Protein AF-A0A345DE76-F1 (afdb_monomer)

Organism: NCBI:txid2268024

Secondary structure (DSSP, 8-state):
---------HHHHHHHHHHHSTTHHHHHHHHTTS--HHHHHHHH-TT-TT----HHHHHHHHHHHTTSTTTTHHHHHHHHHTT----PPP---TTT--HHHHHHHHHHHHHHHHHHHHHHHHHHT-SS--HHHHHHHHHHHHHHHHHHHHHHHHHHHTT-

Foldseek 3Di:
DPPPPPAPDLLVLLQVLQCPDDVRLCVLCCVVPHHDSVLSCQLSPPVNPVRPCDPVNVVSSLVVSVPPPSSCVSVQNVQVVVVHGDDDDDPPDVPDDDPVLSVLVVQLVVLVVVLVVLVVCQVVVDDDGDPVSVVVSVVSVVSSVVSVVVSVVVVVVVVD

InterPro domains:
  IPR009679 Bacteriophage 186, CII-like [PF06892] (12-158)

Structure (mmCIF, N/CA/C/O backbone):
data_AF-A0A345DE76-F1
#
_entry.id   AF-A0A345DE76-F1
#
loop_
_atom_site.group_PDB
_atom_site.id
_atom_site.type_symbol
_atom_site.label_atom_id
_atom_site.label_alt_id
_atom_site.label_comp_id
_atom_site.label_asym_id
_atom_site.label_entity_id
_atom_site.label_seq_id
_atom_site.pdbx_PDB_ins_code
_atom_site.Cartn_x
_atom_site.Cartn_y
_atom_site.Cartn_z
_atom_site.occupancy
_atom_site.B_iso_or_equiv
_atom_site.auth_seq_id
_atom_site.auth_comp_id
_atom_site.auth_asym_id
_atom_s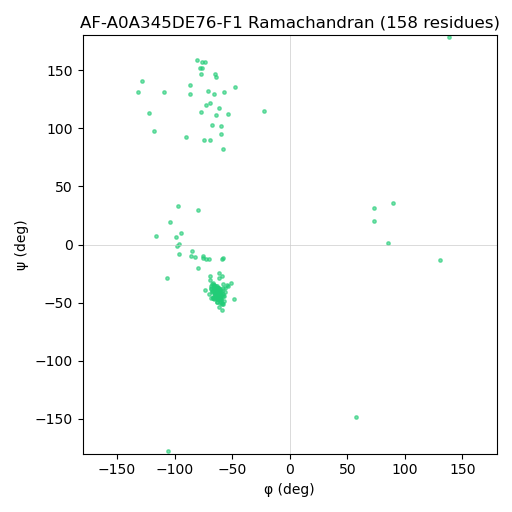ite.auth_atom_id
_atom_site.pdbx_PDB_model_num
ATOM 1 N N . MET A 1 1 ? -15.447 -15.919 -18.512 1.00 32.56 1 MET A N 1
ATOM 2 C CA . MET A 1 1 ? -15.009 -16.458 -17.209 1.00 32.56 1 MET A CA 1
ATOM 3 C C . MET A 1 1 ? -14.469 -15.300 -16.402 1.00 32.56 1 MET A C 1
ATOM 5 O O . MET A 1 1 ? -13.374 -14.833 -16.679 1.00 32.56 1 MET A O 1
ATOM 9 N N . THR A 1 2 ? -15.268 -14.769 -15.485 1.00 34.84 2 THR A N 1
ATOM 10 C CA . THR A 1 2 ? -14.837 -13.743 -14.537 1.00 34.84 2 THR A CA 1
ATOM 11 C C . THR A 1 2 ? -13.837 -14.419 -13.613 1.00 34.84 2 THR A C 1
ATOM 13 O O . THR A 1 2 ? -14.224 -15.256 -12.798 1.00 34.84 2 THR A O 1
ATOM 16 N N . ALA A 1 3 ? -12.545 -14.160 -13.821 1.00 42.28 3 ALA A N 1
ATOM 17 C CA . ALA A 1 3 ? -11.520 -14.598 -12.893 1.00 42.28 3 ALA A CA 1
ATOM 18 C C . ALA A 1 3 ? -11.942 -14.074 -11.523 1.00 42.28 3 ALA A C 1
ATOM 20 O O . ALA A 1 3 ? -12.036 -12.865 -11.314 1.00 42.28 3 ALA A O 1
ATOM 21 N N . ARG A 1 4 ? -12.297 -14.997 -10.630 1.00 43.94 4 ARG A N 1
ATOM 22 C CA . ARG A 1 4 ? -12.522 -14.708 -9.224 1.00 43.94 4 ARG A CA 1
ATOM 23 C C . ARG A 1 4 ? -11.180 -14.161 -8.750 1.00 43.94 4 ARG A C 1
ATOM 25 O O . ARG A 1 4 ? -10.253 -14.938 -8.531 1.00 43.94 4 ARG A O 1
ATOM 32 N N . ARG A 1 5 ? -11.027 -12.829 -8.738 1.00 48.59 5 ARG A N 1
ATOM 33 C CA . ARG A 1 5 ? -9.884 -12.178 -8.096 1.00 48.59 5 ARG A CA 1
ATOM 34 C C . ARG A 1 5 ? -9.775 -12.831 -6.725 1.00 48.59 5 ARG A C 1
ATOM 36 O O . ARG A 1 5 ? -10.802 -13.091 -6.101 1.00 48.59 5 ARG A O 1
ATOM 43 N N . PHE A 1 6 ? -8.563 -13.184 -6.319 1.00 44.59 6 PHE A N 1
ATOM 44 C CA . PHE A 1 6 ? -8.262 -13.650 -4.971 1.00 44.59 6 PHE A CA 1
ATOM 45 C C . PHE A 1 6 ? -8.698 -12.544 -3.993 1.00 44.59 6 PHE A C 1
ATOM 47 O O . PHE A 1 6 ? -7.923 -11.649 -3.680 1.00 44.59 6 PHE A O 1
ATOM 54 N N . ALA A 1 7 ? -9.985 -12.504 -3.651 1.00 47.22 7 ALA A N 1
ATOM 55 C CA . ALA A 1 7 ? -10.627 -11.329 -3.088 1.00 47.22 7 ALA A CA 1
ATOM 56 C C . ALA A 1 7 ? -10.506 -11.397 -1.572 1.00 47.22 7 ALA A C 1
ATOM 58 O O . ALA A 1 7 ? -11.317 -12.013 -0.886 1.00 47.22 7 ALA A O 1
ATOM 59 N N . MET A 1 8 ? -9.448 -10.776 -1.065 1.00 58.88 8 MET A N 1
ATOM 60 C CA . MET A 1 8 ? -9.543 -10.073 0.201 1.00 58.88 8 MET A CA 1
ATOM 61 C C . MET A 1 8 ? -10.419 -8.847 -0.058 1.00 58.88 8 MET A C 1
ATOM 63 O O . MET A 1 8 ? -9.909 -7.818 -0.490 1.00 58.88 8 MET A O 1
ATOM 67 N N . GLU A 1 9 ? -11.734 -8.987 0.115 1.00 83.25 9 GLU A N 1
ATOM 68 C CA . GLU A 1 9 ? -12.637 -7.835 0.094 1.00 83.25 9 GLU A CA 1
ATOM 69 C C . GLU A 1 9 ? -12.159 -6.851 1.163 1.00 83.25 9 GLU A C 1
ATOM 71 O O . GLU A 1 9 ? -11.911 -7.245 2.310 1.00 83.25 9 GLU A O 1
ATOM 76 N N . VAL A 1 10 ? -12.024 -5.573 0.806 1.00 89.00 10 VAL A N 1
ATOM 77 C CA . VAL A 1 10 ? -11.524 -4.545 1.730 1.00 89.00 10 VAL A CA 1
ATOM 78 C C . VAL A 1 10 ? -12.263 -4.551 3.080 1.00 89.00 10 VAL A C 1
ATOM 80 O O . VAL A 1 10 ? -11.660 -4.314 4.131 1.00 89.00 10 VAL A O 1
ATOM 83 N N . LEU A 1 11 ? -13.558 -4.885 3.078 1.00 88.81 11 LEU A N 1
ATOM 84 C CA . LEU A 1 11 ? -14.397 -4.973 4.275 1.00 88.81 11 LEU A CA 1
ATOM 85 C C . LEU A 1 11 ? -14.039 -6.154 5.182 1.00 88.81 11 LEU A C 1
ATOM 87 O O . LEU A 1 11 ? -13.960 -5.962 6.395 1.00 88.81 11 LEU A O 1
ATOM 91 N N . ASP A 1 12 ? -13.772 -7.332 4.613 1.00 89.25 12 ASP A N 1
ATOM 92 C CA . ASP A 1 12 ? -13.337 -8.511 5.371 1.00 89.25 12 ASP A CA 1
ATOM 93 C C . ASP A 1 12 ? -11.992 -8.237 6.047 1.00 89.25 12 ASP A C 1
ATOM 95 O O . ASP A 1 12 ? -11.833 -8.455 7.248 1.00 89.25 12 ASP A O 1
ATOM 99 N N . VAL A 1 13 ? -11.050 -7.652 5.303 1.00 92.75 13 VAL A N 1
ATOM 100 C CA . VAL A 1 13 ? -9.740 -7.274 5.849 1.00 92.75 13 VAL A CA 1
ATOM 101 C C . VAL A 1 13 ? -9.882 -6.239 6.959 1.00 92.75 13 VAL A C 1
ATOM 103 O O . VAL A 1 13 ? -9.255 -6.370 8.008 1.00 92.75 13 VAL A O 1
ATOM 106 N N . THR A 1 14 ? -10.740 -5.235 6.771 1.00 93.50 14 THR A N 1
ATOM 107 C CA . THR A 1 14 ? -10.997 -4.220 7.800 1.00 93.50 14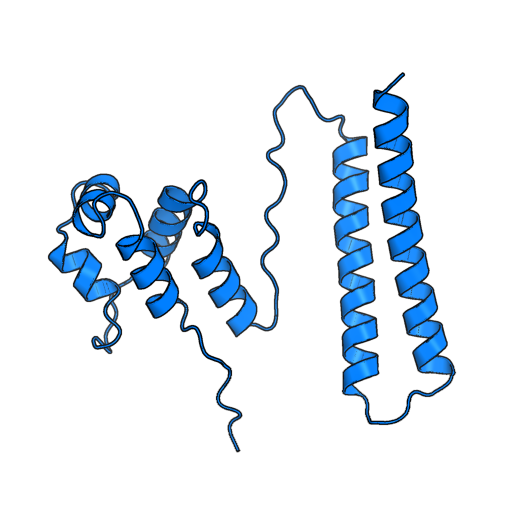 THR A CA 1
ATOM 108 C C . THR A 1 14 ? -11.615 -4.850 9.055 1.00 93.50 14 THR A C 1
ATOM 110 O O . THR A 1 14 ? -11.223 -4.510 10.173 1.00 93.50 14 THR A O 1
ATOM 113 N N . ALA A 1 15 ? -12.550 -5.794 8.904 1.00 93.31 15 ALA A N 1
ATOM 114 C CA . ALA A 1 15 ? -13.149 -6.521 10.022 1.00 93.31 15 ALA A CA 1
ATOM 115 C C . ALA A 1 15 ? -12.118 -7.372 10.781 1.00 93.31 15 ALA A C 1
ATOM 117 O O . ALA A 1 15 ? -12.122 -7.390 12.018 1.00 93.31 15 ALA A O 1
ATOM 118 N N . ASP A 1 16 ? -11.214 -8.034 10.063 1.00 94.06 16 ASP A N 1
ATOM 119 C CA . ASP A 1 16 ? -10.139 -8.840 10.642 1.00 94.06 16 ASP A CA 1
ATOM 120 C C . ASP A 1 16 ? -9.114 -7.976 11.382 1.00 94.06 16 ASP A C 1
ATOM 122 O O . ASP A 1 16 ? -8.702 -8.324 12.492 1.00 94.06 16 ASP A O 1
ATOM 126 N N . MET A 1 17 ? -8.750 -6.816 10.828 1.00 95.19 17 MET A N 1
ATOM 127 C CA . MET A 1 17 ? -7.883 -5.840 11.498 1.00 95.19 17 MET A CA 1
ATOM 128 C C . MET A 1 17 ? -8.504 -5.362 12.814 1.00 95.19 17 MET A C 1
ATOM 130 O O . MET A 1 17 ? -7.863 -5.414 13.863 1.00 95.19 17 MET A O 1
ATOM 134 N N . VAL A 1 18 ? -9.780 -4.962 12.789 1.00 95.56 18 VAL A N 1
ATOM 135 C CA . VAL A 1 18 ? -10.505 -4.525 13.994 1.00 95.56 18 VAL A CA 1
ATOM 136 C C . VAL A 1 18 ? -10.623 -5.654 15.019 1.00 95.56 18 VAL A C 1
ATOM 138 O O . VAL A 1 18 ? -10.508 -5.407 16.217 1.00 95.56 18 VAL A O 1
ATOM 141 N N . SER A 1 19 ? -10.825 -6.895 14.574 1.00 94.62 19 SER A N 1
ATOM 142 C CA . SER A 1 19 ? -10.873 -8.070 15.456 1.00 94.62 19 SER A CA 1
ATOM 143 C C . SER A 1 19 ? -9.521 -8.385 16.095 1.00 94.62 19 SER A C 1
ATOM 145 O O . SER A 1 19 ? -9.482 -8.850 17.232 1.00 94.62 19 SER A O 1
ATOM 147 N N . SER A 1 20 ? -8.430 -8.136 15.367 1.00 94.62 20 SER A N 1
ATOM 148 C CA . SER A 1 20 ? -7.054 -8.410 15.798 1.00 94.62 20 SER A CA 1
ATOM 149 C C . SER A 1 20 ? -6.501 -7.344 16.745 1.00 94.62 20 SER A C 1
ATOM 151 O O . SER A 1 20 ? -5.552 -7.607 17.482 1.00 94.62 20 SER A O 1
ATOM 153 N N . PHE A 1 21 ? -7.097 -6.150 16.755 1.00 95.81 21 PHE A N 1
ATOM 154 C CA . PHE A 1 21 ? -6.722 -5.075 17.666 1.00 95.81 21 PHE A CA 1
ATOM 155 C C . PHE A 1 21 ? -6.995 -5.435 19.130 1.00 95.81 21 PHE A C 1
ATOM 157 O O . PHE A 1 21 ? -7.970 -6.114 19.469 1.00 95.81 21 PHE A O 1
ATOM 164 N N . ARG A 1 22 ? -6.155 -4.934 20.042 1.00 93.69 22 ARG A N 1
ATOM 165 C CA . ARG A 1 22 ? -6.327 -5.168 21.479 1.00 93.69 22 ARG A CA 1
ATOM 166 C C . ARG A 1 22 ? -7.658 -4.582 21.964 1.00 93.69 22 ARG A C 1
ATOM 168 O O . ARG A 1 22 ? -7.871 -3.377 21.948 1.00 93.69 22 ARG A O 1
ATOM 175 N N . GLY A 1 23 ? -8.539 -5.450 22.462 1.00 92.12 23 GLY A N 1
ATOM 176 C CA . GLY A 1 23 ? -9.899 -5.075 22.877 1.00 92.12 23 GLY A CA 1
ATOM 177 C C . GLY A 1 23 ? -10.928 -5.078 21.737 1.00 92.12 23 GLY A C 1
ATOM 178 O O . GLY A 1 23 ? -12.107 -4.814 21.981 1.00 92.12 23 GLY A O 1
ATOM 179 N N . GLY A 1 24 ? -10.503 -5.429 20.521 1.00 95.38 24 GLY A N 1
ATOM 180 C CA . GLY A 1 24 ? -11.348 -5.734 19.374 1.00 95.38 24 GLY A CA 1
ATOM 181 C C . GLY A 1 24 ? -12.291 -4.602 18.968 1.00 95.38 24 GLY A C 1
ATOM 182 O O . GLY A 1 24 ? -12.030 -3.415 19.183 1.00 95.38 24 GLY A O 1
ATOM 183 N N . PHE A 1 25 ? -13.455 -4.990 18.443 1.00 95.69 25 PHE A N 1
ATOM 184 C CA . PHE A 1 25 ? -14.518 -4.064 18.049 1.00 95.69 25 PHE A CA 1
ATOM 185 C C . PHE A 1 25 ? -14.942 -3.102 19.164 1.00 95.69 25 PHE A C 1
ATOM 187 O O . PHE A 1 25 ? -15.270 -1.957 18.865 1.00 95.69 25 PHE A O 1
ATOM 194 N N . ALA A 1 26 ? -14.958 -3.541 20.426 1.00 95.19 26 ALA A N 1
ATOM 195 C CA . ALA A 1 26 ? -15.404 -2.705 21.538 1.00 95.19 26 ALA A CA 1
ATOM 196 C C . ALA A 1 26 ? -14.441 -1.534 21.772 1.00 95.19 26 ALA A C 1
ATOM 198 O O . ALA A 1 26 ? -14.877 -0.387 21.881 1.00 95.19 26 ALA A O 1
ATOM 199 N N . ALA A 1 27 ? -13.135 -1.816 21.787 1.00 95.62 27 ALA A N 1
ATOM 200 C CA . ALA A 1 27 ? -12.107 -0.794 21.951 1.00 95.62 27 ALA A CA 1
ATOM 201 C C . ALA A 1 27 ? -12.071 0.169 20.759 1.00 95.62 27 ALA A C 1
ATOM 203 O O . ALA A 1 27 ? -12.109 1.383 20.957 1.00 95.62 27 ALA A O 1
ATOM 204 N N . VAL A 1 28 ? -12.087 -0.357 19.528 1.00 95.19 28 VAL A N 1
ATOM 205 C CA . VAL A 1 28 ? -12.099 0.478 18.317 1.00 95.19 28 VAL A CA 1
ATOM 206 C C . VAL A 1 28 ? -13.343 1.366 18.279 1.00 95.19 28 VAL A C 1
ATOM 208 O O . VAL A 1 28 ? -13.237 2.566 18.046 1.00 95.19 28 VAL A O 1
ATOM 211 N N . ALA A 1 29 ? -14.530 0.825 18.569 1.00 95.00 29 ALA A N 1
ATOM 212 C CA . ALA A 1 29 ? -15.759 1.615 18.572 1.00 95.00 29 ALA A CA 1
ATOM 213 C C . ALA A 1 29 ? -15.724 2.747 19.615 1.00 95.00 29 ALA A C 1
ATOM 215 O O . ALA A 1 29 ? -16.152 3.865 19.315 1.00 95.00 29 ALA A O 1
ATOM 216 N N . ALA A 1 30 ? -15.164 2.490 20.802 1.00 94.19 30 ALA A N 1
ATOM 217 C CA . ALA A 1 30 ? -14.966 3.513 21.824 1.00 94.19 30 ALA A CA 1
ATOM 218 C C . ALA A 1 30 ? -13.991 4.613 21.363 1.00 94.19 30 ALA A C 1
ATOM 220 O O . ALA A 1 30 ? -14.276 5.796 21.551 1.00 94.19 30 ALA A O 1
ATOM 221 N N . MET A 1 31 ? -12.886 4.240 20.709 1.00 93.31 31 MET A N 1
ATOM 222 C CA . MET A 1 31 ? -11.875 5.176 20.194 1.00 93.31 31 MET A CA 1
ATOM 223 C C . MET A 1 31 ? -12.379 6.018 19.010 1.00 93.31 31 MET A C 1
ATOM 225 O O . MET A 1 31 ? -11.969 7.165 18.861 1.00 93.31 31 MET A O 1
ATOM 229 N N . LEU A 1 32 ? -13.340 5.518 18.226 1.00 90.75 32 LEU A N 1
ATOM 230 C CA . LEU A 1 32 ? -13.991 6.239 17.117 1.00 90.75 32 LEU A CA 1
ATOM 231 C C . LEU A 1 32 ? -15.094 7.225 17.568 1.00 90.75 32 LEU A C 1
ATOM 233 O O . LEU A 1 32 ? -16.066 7.461 16.841 1.00 90.75 32 LE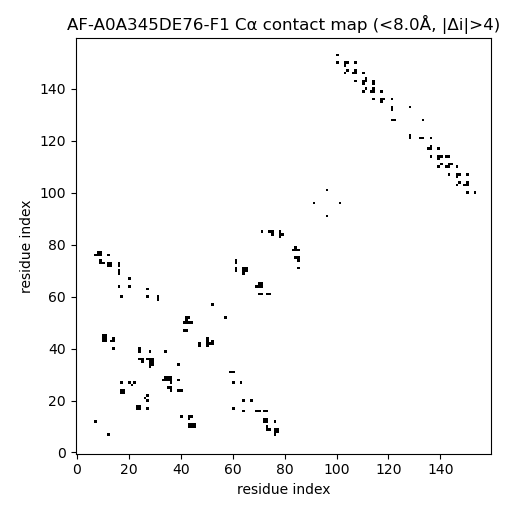U A O 1
ATOM 237 N N . GLY A 1 33 ? -14.972 7.784 18.776 1.00 83.50 33 GLY A N 1
ATOM 238 C CA . GLY A 1 33 ? -15.922 8.751 19.336 1.00 83.50 33 GLY A CA 1
ATOM 239 C C . GLY A 1 33 ? -17.080 8.128 20.123 1.00 83.50 33 GLY A C 1
ATOM 240 O O . GLY A 1 33 ? -18.199 8.630 20.059 1.00 83.50 33 GLY A O 1
ATOM 241 N N . GLY A 1 34 ? -16.840 7.030 20.851 1.00 75.81 34 GLY A N 1
ATOM 242 C CA . GLY A 1 34 ? -17.838 6.434 21.751 1.00 75.81 34 GLY A CA 1
ATOM 243 C C . GLY A 1 34 ? -18.975 5.695 21.038 1.00 75.81 34 GLY A C 1
ATOM 244 O O . GLY A 1 34 ? -20.107 5.669 21.521 1.00 75.81 34 GLY A O 1
ATOM 245 N N . ARG A 1 35 ? -18.702 5.107 19.870 1.00 82.94 35 ARG A N 1
ATOM 246 C CA . ARG A 1 35 ? -19.699 4.364 19.091 1.00 82.94 35 ARG A CA 1
ATOM 247 C C . ARG A 1 35 ? -20.010 3.016 19.742 1.00 82.94 35 ARG A C 1
ATOM 249 O O . ARG A 1 35 ? -19.203 2.441 20.465 1.00 82.94 35 ARG A O 1
ATOM 256 N N . SER A 1 36 ? -21.185 2.471 19.434 1.00 91.56 36 SER A N 1
ATOM 257 C CA . SER A 1 36 ? -21.553 1.117 19.857 1.00 91.56 36 SER A CA 1
ATOM 258 C C . SER A 1 36 ? -20.745 0.062 19.094 1.00 91.56 36 SER A C 1
ATOM 260 O O . SER A 1 36 ? -20.728 0.079 17.860 1.00 91.56 36 SER A O 1
ATOM 262 N N . GLU A 1 37 ? -20.170 -0.909 19.816 1.00 94.25 37 GLU A N 1
ATOM 263 C CA . GLU A 1 37 ? -19.533 -2.103 19.232 1.00 94.25 37 GLU A CA 1
ATOM 264 C C . GLU A 1 37 ? -20.442 -2.761 18.185 1.00 94.25 37 GLU A C 1
ATOM 266 O O . GLU A 1 37 ? -20.015 -3.057 17.070 1.00 94.25 37 GLU A O 1
ATOM 271 N N . LYS A 1 38 ? -21.725 -2.939 18.527 1.00 92.75 38 LYS A N 1
ATOM 272 C CA . LYS A 1 38 ? -22.723 -3.572 17.658 1.00 92.75 38 LYS A CA 1
ATOM 273 C C . LYS A 1 38 ? -22.875 -2.828 16.334 1.00 92.75 38 LYS A C 1
ATOM 275 O O . LYS A 1 38 ? -22.999 -3.459 15.289 1.00 92.75 38 LYS A O 1
ATOM 280 N N . VAL A 1 39 ? -22.855 -1.495 16.366 1.00 91.00 39 VAL A N 1
ATOM 281 C CA . VAL A 1 39 ? -22.957 -0.672 15.153 1.00 91.00 39 VAL A CA 1
ATOM 282 C C . VAL A 1 39 ? -21.719 -0.857 14.282 1.00 91.00 39 VAL A C 1
ATOM 284 O O . VAL A 1 39 ? -21.863 -1.078 13.083 1.00 91.00 39 VAL A O 1
ATOM 287 N N . LEU A 1 40 ? -20.517 -0.824 14.865 1.00 92.75 40 LEU A N 1
ATOM 288 C CA . LEU A 1 40 ? -19.278 -1.031 14.112 1.00 92.75 40 LEU A CA 1
ATOM 289 C C . LEU A 1 40 ? -19.211 -2.439 13.502 1.00 92.75 40 LEU A C 1
ATOM 291 O O . LEU A 1 40 ? -18.920 -2.582 12.316 1.00 92.75 40 LEU A O 1
ATOM 295 N N . ARG A 1 41 ? -19.557 -3.470 14.279 1.00 92.00 41 ARG A N 1
ATOM 296 C CA . ARG A 1 41 ? -19.617 -4.857 13.805 1.00 92.00 41 ARG A CA 1
ATOM 297 C C . ARG A 1 41 ? -20.611 -5.022 12.659 1.00 92.00 41 ARG A C 1
ATOM 299 O O . ARG A 1 41 ? -20.285 -5.659 11.668 1.00 92.00 41 ARG A O 1
ATOM 306 N N . ASN A 1 42 ? -21.791 -4.408 12.753 1.00 90.69 42 ASN A N 1
ATOM 307 C CA . ASN A 1 42 ? -22.778 -4.445 11.673 1.00 90.69 42 ASN A CA 1
ATOM 308 C C . ASN A 1 42 ? -22.304 -3.710 10.412 1.00 90.69 42 ASN A C 1
ATOM 310 O O . ASN A 1 42 ? -22.623 -4.148 9.309 1.00 90.69 42 ASN A O 1
ATOM 314 N N . LYS A 1 43 ? -21.552 -2.610 10.552 1.00 90.25 43 LYS A N 1
ATOM 315 C CA . LYS A 1 43 ? -20.975 -1.882 9.409 1.00 90.25 43 LYS A CA 1
ATOM 316 C C . LYS A 1 43 ? -19.930 -2.712 8.657 1.00 90.25 43 LYS A C 1
ATOM 318 O O . LYS A 1 43 ? -19.878 -2.626 7.435 1.00 90.25 43 LYS A O 1
ATOM 323 N N . LEU A 1 44 ? -19.142 -3.514 9.374 1.00 90.31 44 LEU A N 1
ATOM 324 C CA . LEU A 1 44 ? -18.048 -4.329 8.827 1.00 90.31 44 LEU A CA 1
ATOM 325 C C . LEU A 1 44 ? -18.428 -5.798 8.563 1.00 90.31 44 LEU A C 1
ATOM 327 O O . LEU A 1 44 ? -17.602 -6.581 8.115 1.00 90.31 44 LEU A O 1
ATOM 331 N N . SER A 1 45 ? -19.664 -6.202 8.859 1.00 86.19 45 SER A N 1
ATOM 332 C CA . SER A 1 45 ? -20.103 -7.590 8.709 1.00 86.19 45 SER A CA 1
ATOM 333 C C . SER A 1 45 ? -20.283 -7.960 7.243 1.00 86.19 45 SER A C 1
ATOM 335 O O . SER A 1 45 ? -21.192 -7.445 6.604 1.00 86.19 45 SER A O 1
ATOM 337 N N . LYS A 1 46 ? -19.539 -8.956 6.761 1.00 80.56 46 LYS A N 1
ATOM 338 C CA . LYS A 1 46 ? -19.690 -9.553 5.419 1.00 80.56 46 LYS A CA 1
ATOM 339 C C . LYS A 1 46 ? -21.062 -10.146 5.091 1.00 80.56 46 LYS A C 1
ATOM 341 O O . LYS A 1 46 ? -21.324 -10.519 3.958 1.00 80.56 46 LYS A O 1
ATOM 346 N N . TYR A 1 47 ? -21.917 -10.294 6.102 1.00 82.38 47 TYR A N 1
ATOM 347 C CA . TYR A 1 47 ? -23.296 -10.765 5.956 1.00 82.38 47 TYR A CA 1
ATOM 348 C C . TYR A 1 47 ? -24.308 -9.612 5.831 1.00 82.38 47 TYR A C 1
ATOM 350 O O . TYR A 1 47 ? -25.503 -9.840 6.003 1.00 82.38 47 TYR A O 1
ATOM 358 N N . ASN A 1 48 ? -23.843 -8.368 5.669 1.00 78.00 48 ASN 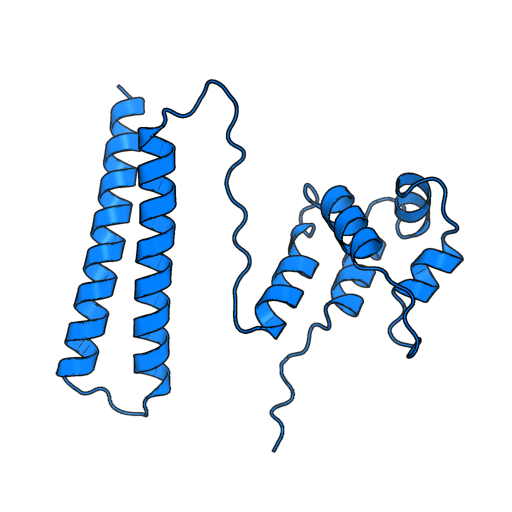A N 1
ATOM 359 C CA . ASN A 1 48 ? -24.693 -7.186 5.590 1.00 78.00 48 ASN A CA 1
ATOM 360 C C . ASN A 1 48 ? -24.551 -6.479 4.241 1.00 78.00 48 ASN A C 1
ATOM 362 O O . ASN A 1 48 ? -23.705 -5.615 4.073 1.00 78.00 48 ASN A O 1
ATOM 366 N N . ASP A 1 49 ? -25.470 -6.753 3.331 1.00 70.69 49 ASP A N 1
ATOM 367 C CA . ASP A 1 49 ? -25.394 -6.280 1.949 1.00 70.69 49 ASP A CA 1
ATOM 368 C C . ASP A 1 49 ? -25.620 -4.757 1.800 1.00 70.69 49 ASP A C 1
ATOM 370 O O . ASP A 1 49 ? -25.352 -4.189 0.742 1.00 70.69 49 ASP A O 1
ATOM 374 N N . THR A 1 50 ? -26.108 -4.065 2.841 1.00 75.00 50 THR A N 1
ATOM 375 C CA . THR A 1 50 ? -26.427 -2.623 2.801 1.00 75.00 50 THR A CA 1
ATOM 376 C C . THR A 1 50 ? -25.391 -1.742 3.498 1.00 75.00 50 THR A C 1
ATOM 378 O O . THR A 1 50 ? -25.733 -0.628 3.896 1.00 75.00 50 THR A O 1
ATOM 381 N N . HIS A 1 51 ? -24.167 -2.242 3.711 1.00 73.50 51 HIS A N 1
ATOM 382 C CA . HIS A 1 51 ? -23.076 -1.594 4.452 1.00 73.50 51 HIS A CA 1
ATOM 383 C C . HIS A 1 51 ? -23.180 -0.059 4.548 1.00 73.50 51 HIS A C 1
ATOM 385 O O . HIS A 1 51 ? -23.041 0.668 3.568 1.00 73.50 51 HIS A O 1
ATOM 391 N N . HIS A 1 52 ? -23.358 0.455 5.767 1.00 83.50 52 HIS A N 1
ATOM 392 C CA . HIS A 1 52 ? -23.339 1.897 6.053 1.00 83.50 52 HIS A CA 1
ATOM 393 C C . HIS A 1 52 ? -21.965 2.360 6.563 1.00 83.50 52 HIS A C 1
ATOM 395 O O . HIS A 1 52 ? -21.875 3.233 7.435 1.00 83.50 52 HIS A O 1
ATOM 401 N N . LEU A 1 53 ? -20.892 1.725 6.082 1.00 87.06 53 LEU A N 1
ATOM 402 C CA . LEU A 1 53 ? -19.529 2.168 6.350 1.00 87.06 53 LEU A CA 1
ATOM 403 C C . LEU A 1 53 ? -19.239 3.375 5.456 1.00 87.06 53 LEU A C 1
ATOM 405 O O . LEU A 1 53 ? -19.225 3.264 4.234 1.00 87.06 53 LEU A O 1
ATOM 409 N N . THR A 1 54 ? -19.046 4.542 6.063 1.00 90.06 54 THR A N 1
ATOM 410 C CA . THR A 1 54 ? -18.687 5.740 5.296 1.00 90.06 54 THR A CA 1
ATOM 411 C C . THR A 1 54 ? -17.193 5.739 4.972 1.00 90.06 54 THR A C 1
ATOM 413 O O . THR A 1 54 ? -16.402 5.112 5.678 1.00 90.06 54 THR A O 1
ATOM 416 N N . LEU A 1 55 ? -16.779 6.495 3.950 1.00 90.38 55 LEU A N 1
ATOM 417 C CA . LEU A 1 55 ? -15.354 6.708 3.672 1.00 90.38 55 LEU A CA 1
ATOM 418 C C . LEU A 1 55 ? -14.620 7.286 4.893 1.00 90.38 55 LEU A C 1
ATOM 420 O O . LEU A 1 55 ? -13.496 6.888 5.180 1.00 90.38 55 LEU A O 1
ATOM 424 N N . GLN A 1 56 ? -15.270 8.182 5.641 1.00 92.31 56 GLN A N 1
ATOM 425 C CA . GLN A 1 56 ? -14.696 8.736 6.864 1.00 92.31 56 GLN A CA 1
ATOM 426 C C . GLN A 1 56 ? -14.474 7.650 7.924 1.00 92.31 56 GLN A C 1
ATOM 428 O O . GLN A 1 56 ? -13.404 7.602 8.516 1.00 92.31 56 GLN A O 1
ATOM 433 N N . ASP A 1 57 ? -15.432 6.732 8.105 1.00 92.00 57 ASP A N 1
ATOM 434 C CA . ASP A 1 57 ? -15.270 5.601 9.030 1.00 92.00 57 ASP A CA 1
ATOM 435 C C . ASP A 1 57 ? -14.075 4.729 8.641 1.00 92.00 57 ASP A C 1
ATOM 437 O O . ASP A 1 57 ? -13.291 4.334 9.499 1.00 92.00 57 ASP A O 1
ATOM 441 N N . PHE A 1 58 ? -13.929 4.445 7.345 1.00 93.38 58 PHE A N 1
ATOM 442 C CA . PHE A 1 58 ? -12.800 3.686 6.824 1.00 93.38 58 PHE A CA 1
ATOM 443 C C . PHE A 1 58 ? -11.468 4.397 7.102 1.00 93.38 58 PHE A C 1
ATOM 445 O O . PHE A 1 58 ? -10.538 3.775 7.614 1.00 93.38 58 PHE A O 1
ATOM 452 N N . ILE A 1 59 ? -11.381 5.703 6.828 1.00 94.69 59 ILE A N 1
ATOM 453 C CA . ILE A 1 59 ? -10.186 6.512 7.109 1.00 94.69 59 ILE A CA 1
ATOM 454 C C . ILE A 1 59 ? -9.861 6.506 8.605 1.00 94.69 59 ILE A C 1
ATOM 456 O O . ILE A 1 59 ? -8.704 6.311 8.971 1.00 94.69 59 ILE A O 1
ATOM 460 N N . ASP A 1 60 ? -10.857 6.698 9.468 1.00 94.94 60 ASP A N 1
ATOM 461 C CA . ASP A 1 60 ? -10.646 6.778 10.913 1.00 94.94 60 ASP A CA 1
ATOM 462 C C . ASP A 1 60 ? -10.177 5.436 11.493 1.00 94.94 60 ASP A C 1
ATOM 464 O O . ASP A 1 60 ? -9.262 5.415 12.315 1.00 94.94 60 ASP A O 1
ATOM 468 N N . ILE A 1 61 ? -10.738 4.311 11.027 1.00 95.06 61 ILE A N 1
ATOM 469 C CA . ILE A 1 61 ? -10.277 2.965 11.408 1.00 95.06 61 ILE A CA 1
ATOM 470 C C . ILE A 1 61 ? -8.819 2.760 10.986 1.00 95.06 61 ILE A C 1
ATOM 472 O O . ILE A 1 61 ? -8.000 2.353 11.805 1.00 95.06 61 ILE A O 1
ATOM 476 N N . ASN A 1 62 ? -8.477 3.057 9.729 1.00 94.75 62 ASN A N 1
ATOM 477 C CA . ASN A 1 62 ? -7.114 2.860 9.229 1.00 94.75 62 ASN A CA 1
ATOM 478 C C . ASN A 1 62 ? -6.107 3.769 9.942 1.00 94.75 62 ASN A C 1
ATOM 480 O O . ASN A 1 62 ? -5.017 3.321 10.272 1.00 94.75 62 ASN A O 1
ATOM 484 N N . ARG A 1 63 ? -6.472 5.021 10.246 1.00 93.94 63 ARG A N 1
ATOM 485 C CA . ARG A 1 63 ? -5.629 5.924 11.047 1.00 93.94 63 ARG A CA 1
ATOM 486 C C . ARG A 1 63 ? -5.408 5.410 12.461 1.00 93.94 63 ARG A C 1
ATOM 488 O O . ARG A 1 63 ? -4.303 5.533 12.969 1.00 93.94 63 ARG A O 1
ATOM 495 N N . LEU A 1 64 ? -6.443 4.860 13.092 1.00 94.88 64 LEU A N 1
ATOM 496 C CA . LEU A 1 64 ? -6.337 4.319 14.445 1.00 94.88 64 LEU A CA 1
ATOM 497 C C . LEU A 1 64 ? -5.405 3.106 14.501 1.00 94.88 64 LEU A C 1
ATOM 499 O O . LEU A 1 64 ? -4.687 2.928 15.478 1.00 94.88 64 LEU A O 1
ATOM 503 N N . LEU A 1 65 ? -5.449 2.266 13.468 1.00 94.50 65 LEU A N 1
ATOM 504 C CA . LEU A 1 65 ? -4.728 0.999 13.430 1.00 94.50 65 LEU A CA 1
ATOM 505 C C . LEU A 1 65 ? -3.379 1.095 12.706 1.00 94.50 65 LEU A C 1
ATOM 507 O O . LEU A 1 65 ? -2.701 0.081 12.619 1.00 94.50 65 LEU A O 1
ATOM 511 N N . VAL A 1 66 ? -2.978 2.265 12.193 1.00 90.94 66 VAL A N 1
ATOM 512 C CA . VAL A 1 66 ? -1.817 2.417 11.292 1.00 90.94 66 VAL A CA 1
ATOM 513 C C . VAL A 1 66 ? -0.500 1.913 11.890 1.00 90.94 66 VAL A C 1
ATOM 515 O O . VAL A 1 66 ? 0.322 1.362 11.166 1.00 90.94 66 VAL A O 1
ATOM 518 N N . ASP A 1 67 ? -0.326 2.058 13.204 1.00 90.00 67 ASP A N 1
ATOM 519 C CA . ASP A 1 67 ? 0.886 1.645 13.920 1.00 90.00 67 ASP A CA 1
ATOM 520 C C . ASP A 1 67 ? 0.872 0.157 14.321 1.00 90.00 67 ASP A C 1
ATOM 522 O O . ASP A 1 67 ? 1.864 -0.368 14.831 1.00 90.00 67 ASP A O 1
ATOM 526 N N . GLU A 1 68 ? -0.243 -0.548 14.101 1.00 93.38 68 GLU A N 1
ATOM 527 C CA . GLU A 1 68 ? -0.329 -1.985 14.343 1.00 93.38 68 GLU A CA 1
ATOM 528 C C . GLU A 1 68 ? 0.373 -2.774 13.223 1.00 93.38 68 GLU A C 1
ATOM 530 O O . GLU A 1 68 ? 0.352 -2.359 12.062 1.00 93.38 68 GLU A O 1
ATOM 535 N N . PRO A 1 69 ? 0.902 -3.984 13.492 1.00 90.94 69 PRO A 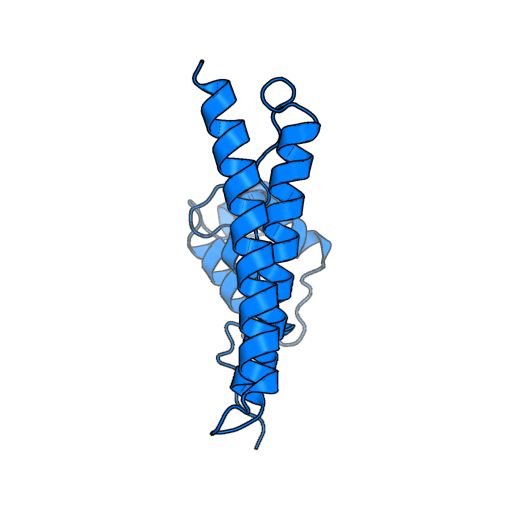N 1
ATOM 536 C CA . PRO A 1 69 ? 1.557 -4.821 12.473 1.00 90.94 69 PRO A CA 1
ATOM 537 C C . PRO A 1 69 ? 0.678 -5.208 11.268 1.00 90.94 69 PRO A C 1
ATOM 539 O O . PRO A 1 69 ? 1.163 -5.778 10.294 1.00 90.94 69 PRO A O 1
ATOM 542 N N . PHE A 1 70 ? -0.631 -4.977 11.361 1.00 90.56 70 PHE A N 1
ATOM 543 C CA . PHE A 1 70 ? -1.627 -5.223 10.319 1.00 90.56 70 PHE A CA 1
ATOM 544 C C . PHE A 1 70 ? -2.303 -3.931 9.827 1.00 90.56 70 PHE A C 1
ATOM 546 O O . PHE A 1 70 ? -3.279 -4.013 9.083 1.00 90.56 70 PHE A O 1
ATOM 553 N N . GLY A 1 71 ? -1.823 -2.763 10.263 1.00 88.88 71 GLY A N 1
ATOM 554 C CA . GLY A 1 71 ? -2.462 -1.458 10.103 1.00 88.88 71 GLY A CA 1
ATOM 555 C C . GLY A 1 71 ? -2.671 -0.998 8.666 1.00 88.88 71 GLY A C 1
ATOM 556 O O . GLY A 1 71 ? -3.591 -0.233 8.392 1.00 88.88 71 GLY A O 1
ATOM 557 N N . ASP A 1 72 ? -1.863 -1.499 7.735 1.00 92.12 72 ASP A N 1
ATOM 558 C CA . ASP A 1 72 ? -1.915 -1.139 6.321 1.00 92.12 72 ASP A CA 1
ATOM 559 C C . ASP A 1 72 ? -2.734 -2.118 5.464 1.00 92.12 72 ASP A C 1
ATOM 561 O O . ASP A 1 72 ? -2.999 -1.834 4.295 1.00 92.12 72 ASP A O 1
ATOM 565 N N . ARG A 1 73 ? -3.173 -3.260 6.011 1.00 93.75 73 ARG A N 1
ATOM 566 C CA . ARG A 1 73 ? -3.752 -4.352 5.209 1.00 93.75 73 ARG A CA 1
ATOM 567 C C . ARG A 1 73 ? -5.011 -3.945 4.455 1.00 93.75 73 ARG A C 1
ATOM 569 O O . ARG A 1 73 ? -5.185 -4.366 3.315 1.00 93.75 73 ARG A O 1
ATOM 576 N N . ALA A 1 74 ? -5.880 -3.136 5.055 1.00 93.56 74 ALA A N 1
ATOM 577 C CA . ALA A 1 74 ? -7.085 -2.665 4.379 1.00 93.56 74 ALA A CA 1
ATOM 578 C C . ALA A 1 74 ? -6.756 -1.690 3.236 1.00 93.56 74 ALA A C 1
ATOM 580 O O . ALA A 1 74 ? -7.395 -1.748 2.189 1.00 93.56 74 ALA A O 1
ATOM 581 N N . LEU A 1 75 ? -5.724 -0.850 3.381 1.00 94.69 75 LEU A N 1
ATOM 582 C CA . LEU A 1 75 ? -5.231 -0.007 2.285 1.00 94.69 75 LEU A CA 1
ATOM 583 C C . LEU A 1 75 ? -4.586 -0.848 1.177 1.00 94.69 75 LEU A C 1
ATOM 585 O O . LEU A 1 75 ? -4.842 -0.594 0.003 1.00 94.69 75 LEU A O 1
ATOM 589 N N . GLN A 1 76 ? -3.819 -1.883 1.532 1.00 93.81 76 GLN A N 1
ATOM 590 C CA . GLN A 1 76 ? -3.277 -2.839 0.561 1.00 93.81 76 GLN A CA 1
ATOM 591 C C . GLN A 1 76 ? -4.392 -3.547 -0.212 1.00 93.81 76 GLN A C 1
ATOM 593 O O . GLN A 1 76 ? -4.334 -3.615 -1.437 1.00 93.81 76 GLN A O 1
ATOM 598 N N . ALA A 1 77 ? -5.422 -4.037 0.485 1.00 92.56 77 ALA A N 1
ATOM 599 C CA . ALA A 1 77 ? -6.576 -4.685 -0.131 1.00 92.56 77 ALA A CA 1
ATOM 600 C C . ALA A 1 77 ? -7.301 -3.734 -1.094 1.00 92.56 77 ALA A C 1
ATOM 602 O O . ALA A 1 77 ? -7.537 -4.096 -2.245 1.00 92.56 77 ALA A O 1
ATOM 603 N N . LEU A 1 78 ? -7.549 -2.490 -0.667 1.00 92.69 78 LEU A N 1
ATOM 604 C CA . LEU A 1 78 ? -8.146 -1.459 -1.512 1.00 92.69 78 LEU A CA 1
ATOM 605 C C . LEU A 1 78 ? -7.300 -1.192 -2.766 1.00 92.69 78 LEU A C 1
ATOM 607 O O . LEU A 1 78 ? -7.821 -1.214 -3.875 1.00 92.69 78 LEU A O 1
ATOM 611 N N . CYS A 1 79 ? -5.991 -0.968 -2.626 1.00 92.88 79 CYS A N 1
ATOM 612 C CA . CYS A 1 79 ? -5.107 -0.753 -3.774 1.00 92.88 79 CYS A CA 1
ATOM 613 C C . CYS A 1 79 ? -5.088 -1.966 -4.715 1.00 92.88 79 CYS A C 1
ATOM 615 O O . CYS A 1 79 ? -5.148 -1.794 -5.934 1.00 92.88 79 CYS A O 1
ATOM 617 N N . PHE A 1 80 ? -5.077 -3.181 -4.167 1.00 90.62 80 PHE A N 1
ATOM 618 C CA . PHE A 1 80 ? -5.097 -4.419 -4.941 1.00 90.62 80 PHE A CA 1
ATOM 619 C C . PHE A 1 80 ? -6.387 -4.582 -5.759 1.00 90.62 80 PHE A C 1
ATOM 621 O O . PHE A 1 80 ? -6.335 -5.032 -6.908 1.00 90.62 80 PHE A O 1
ATOM 628 N N . GLU A 1 81 ? -7.540 -4.144 -5.239 1.00 89.00 81 GLU A N 1
ATOM 629 C CA . GLU A 1 81 ? -8.797 -4.092 -6.003 1.00 89.00 81 GLU A CA 1
ATOM 630 C C . GLU A 1 81 ? -8.679 -3.216 -7.264 1.00 89.00 81 GLU A C 1
ATOM 632 O O . GLU A 1 81 ? -9.325 -3.489 -8.278 1.00 89.00 81 GLU A O 1
ATOM 637 N N . PHE A 1 82 ? -7.793 -2.225 -7.275 1.00 89.75 82 PHE A N 1
ATOM 638 C CA . PHE A 1 82 ? -7.516 -1.397 -8.453 1.00 89.75 82 PHE A CA 1
ATOM 639 C C . PHE A 1 82 ? -6.262 -1.827 -9.229 1.00 89.75 82 PHE A C 1
ATOM 641 O O . PHE A 1 82 ? -5.891 -1.168 -10.196 1.00 89.75 82 PHE A O 1
ATOM 648 N N . GLY A 1 83 ? -5.634 -2.952 -8.868 1.00 86.31 83 GLY A N 1
ATOM 649 C CA . GLY A 1 83 ? -4.396 -3.426 -9.498 1.00 86.31 83 GLY A CA 1
ATOM 650 C C . GLY A 1 83 ? -3.155 -2.613 -9.117 1.00 86.31 83 GLY A C 1
ATOM 651 O O . GLY A 1 83 ? -2.166 -2.639 -9.842 1.00 86.31 83 GLY A O 1
ATOM 652 N N . GLY A 1 84 ? -3.217 -1.879 -8.007 1.00 89.38 84 GLY A N 1
ATOM 653 C CA . GLY A 1 84 ? -2.102 -1.133 -7.439 1.00 89.38 84 GLY A CA 1
ATOM 654 C C . GLY A 1 84 ? -1.520 -1.794 -6.191 1.00 89.38 84 GLY A C 1
ATOM 655 O O . GLY A 1 84 ? -1.968 -2.848 -5.740 1.00 89.38 84 GLY A O 1
ATOM 656 N N . VAL A 1 85 ? -0.534 -1.120 -5.606 1.00 89.69 85 VAL A N 1
ATOM 657 C CA . VAL A 1 85 ? 0.090 -1.467 -4.325 1.00 89.69 85 VAL A CA 1
ATOM 658 C C . VAL A 1 85 ? 0.083 -0.234 -3.428 1.00 89.69 85 VAL A C 1
ATOM 660 O O . VAL A 1 85 ? 0.292 0.881 -3.910 1.00 89.69 85 VAL A O 1
ATOM 663 N N . PHE A 1 86 ? -0.168 -0.417 -2.134 1.00 91.25 86 PHE A N 1
ATOM 664 C CA . PHE A 1 86 ? 0.015 0.655 -1.165 1.00 91.25 86 PHE A CA 1
ATOM 665 C C . PHE A 1 86 ? 1.473 0.657 -0.697 1.00 91.25 86 PHE A C 1
ATOM 667 O O . PHE A 1 86 ? 2.016 -0.376 -0.308 1.00 91.25 86 PHE A O 1
ATOM 674 N N . MET A 1 87 ? 2.121 1.819 -0.731 1.00 88.56 87 MET A N 1
ATOM 675 C CA . MET A 1 87 ? 3.471 1.994 -0.204 1.00 88.56 87 MET A CA 1
ATOM 676 C C . MET A 1 87 ? 3.434 3.090 0.863 1.00 88.56 87 MET A C 1
ATOM 678 O O . MET A 1 87 ? 3.183 4.248 0.519 1.00 88.56 87 MET A O 1
ATOM 682 N N . PRO A 1 88 ? 3.665 2.762 2.148 1.00 84.50 88 PRO A N 1
ATOM 683 C CA . PRO A 1 88 ? 3.765 3.783 3.175 1.00 84.50 88 PRO A CA 1
ATOM 684 C C . PRO A 1 88 ? 4.999 4.649 2.909 1.00 84.50 88 PRO A C 1
ATOM 686 O O . PRO A 1 88 ? 6.105 4.146 2.707 1.00 84.50 88 PRO A O 1
ATOM 689 N N . LEU A 1 89 ? 4.805 5.966 2.913 1.00 80.44 89 LEU A N 1
ATOM 690 C CA . LEU A 1 89 ? 5.915 6.912 2.877 1.00 80.44 89 LEU A CA 1
ATOM 691 C C . LEU A 1 89 ? 6.553 7.000 4.268 1.00 80.44 89 LEU A C 1
ATOM 693 O O . LEU A 1 89 ? 5.839 6.902 5.270 1.00 80.44 89 LEU A O 1
ATOM 697 N N . PRO A 1 90 ? 7.877 7.210 4.365 1.00 76.19 90 PRO A N 1
ATOM 698 C CA . PRO A 1 90 ? 8.505 7.402 5.660 1.00 76.19 90 PRO A CA 1
ATOM 699 C C . PRO A 1 90 ? 7.988 8.677 6.324 1.00 76.19 90 PRO A C 1
ATOM 701 O O . PRO A 1 90 ? 7.762 9.700 5.672 1.00 76.19 90 PRO A O 1
ATOM 704 N N . THR A 1 91 ? 7.857 8.630 7.648 1.00 73.81 91 THR A N 1
ATOM 705 C CA . THR A 1 91 ? 7.532 9.811 8.444 1.00 73.81 91 THR A CA 1
ATOM 706 C C . THR A 1 91 ? 8.666 10.822 8.330 1.00 73.81 91 THR A C 1
ATOM 708 O O . THR A 1 91 ? 9.767 10.606 8.838 1.00 73.81 91 THR A O 1
ATOM 711 N N . LEU A 1 92 ? 8.390 11.948 7.674 1.00 68.19 92 LEU A N 1
ATOM 712 C CA . LEU A 1 92 ? 9.317 13.068 7.581 1.00 68.19 92 LEU A CA 1
ATOM 713 C C . LEU A 1 92 ? 9.341 13.793 8.931 1.00 68.19 92 LEU A C 1
ATOM 715 O O . LEU A 1 92 ? 8.544 14.696 9.182 1.00 68.19 92 LEU A O 1
ATOM 719 N N . SER A 1 93 ? 10.229 13.383 9.837 1.00 65.12 93 SER A N 1
ATOM 720 C CA . SER A 1 93 ? 10.463 14.142 11.062 1.00 65.12 93 SER A CA 1
ATOM 721 C C . SER A 1 93 ? 11.159 15.461 10.714 1.00 65.12 93 SER A C 1
ATOM 723 O O . SER A 1 93 ? 12.229 15.490 10.096 1.00 65.12 93 SER A O 1
ATOM 725 N N . ALA A 1 94 ? 10.524 16.573 11.091 1.00 53.19 94 ALA A N 1
ATOM 726 C CA . ALA A 1 94 ? 11.064 17.913 10.909 1.00 53.19 94 ALA A CA 1
ATOM 727 C C . ALA A 1 94 ? 12.398 18.024 11.669 1.00 53.19 94 ALA A C 1
ATOM 729 O O . ALA A 1 94 ? 12.416 18.118 12.892 1.00 53.19 94 ALA A O 1
ATOM 730 N N . GLY A 1 95 ? 13.515 17.944 10.942 1.00 58.25 95 GLY A N 1
ATOM 731 C CA . GLY A 1 95 ? 14.868 18.053 11.496 1.00 58.25 95 GLY A CA 1
ATOM 732 C C . GLY A 1 95 ? 15.852 16.960 11.072 1.00 58.25 95 GLY A C 1
ATOM 733 O O . GLY A 1 95 ? 17.047 17.145 11.278 1.00 58.25 95 GLY A O 1
ATOM 734 N N . VAL A 1 96 ? 15.400 15.853 10.465 1.00 61.56 96 VAL A N 1
ATOM 735 C CA . VAL A 1 96 ? 16.291 14.722 10.115 1.00 61.56 96 VAL A CA 1
ATOM 736 C C . VAL A 1 96 ? 16.581 14.622 8.612 1.00 61.56 96 VAL A C 1
ATOM 738 O O . VAL A 1 96 ? 17.664 14.174 8.219 1.00 61.56 96 VAL A O 1
ATOM 741 N N . MET A 1 97 ? 15.666 15.067 7.747 1.00 64.19 97 MET A N 1
ATOM 742 C CA . MET A 1 97 ? 15.831 14.975 6.290 1.00 64.19 97 MET A CA 1
ATOM 743 C C . MET A 1 97 ? 16.078 16.340 5.647 1.00 64.19 97 MET A C 1
ATOM 745 O O . MET A 1 97 ? 15.347 17.293 5.908 1.00 64.19 97 MET A O 1
ATOM 749 N N . GLN A 1 98 ? 17.100 16.420 4.791 1.00 74.75 98 GLN A N 1
ATOM 750 C CA . GLN A 1 98 ? 17.285 17.558 3.894 1.00 74.75 98 GLN A CA 1
ATOM 751 C C . GLN A 1 98 ? 16.310 17.403 2.720 1.00 74.75 98 GLN A C 1
ATOM 753 O O . GLN A 1 98 ? 15.943 16.280 2.360 1.00 74.75 98 GLN A O 1
ATOM 758 N N . ALA A 1 99 ? 15.891 18.516 2.111 1.00 76.50 99 ALA A N 1
ATOM 759 C CA . ALA A 1 99 ? 14.956 18.506 0.978 1.00 76.50 99 ALA A CA 1
ATOM 760 C C . ALA A 1 99 ? 15.440 17.606 -0.178 1.00 76.50 99 ALA A C 1
ATOM 762 O O . ALA A 1 99 ? 14.644 16.915 -0.820 1.00 76.50 99 ALA A O 1
ATOM 763 N N . ASP A 1 100 ? 16.754 17.550 -0.387 1.00 82.19 100 ASP A N 1
ATOM 764 C CA . ASP A 1 100 ? 17.365 16.739 -1.436 1.00 82.19 100 ASP A CA 1
ATOM 765 C C . ASP A 1 100 ? 17.258 15.230 -1.168 1.00 82.19 100 ASP A C 1
ATOM 767 O O . ASP A 1 100 ? 17.131 14.452 -2.110 1.00 82.19 100 ASP A O 1
ATOM 771 N N . ASP A 1 101 ? 17.251 14.794 0.095 1.00 83.62 101 ASP A N 1
ATOM 772 C CA . ASP A 1 101 ? 17.123 13.370 0.431 1.00 83.62 101 ASP A CA 1
ATOM 773 C C . ASP A 1 101 ? 15.703 12.865 0.205 1.00 83.62 101 ASP A C 1
ATOM 775 O O . ASP A 1 101 ? 15.502 11.761 -0.298 1.00 83.62 101 ASP A O 1
ATOM 779 N N . VAL A 1 102 ? 14.711 13.693 0.539 1.00 83.69 102 VAL A N 1
ATOM 780 C CA . VAL A 1 102 ? 13.305 13.400 0.236 1.00 83.69 102 VAL A CA 1
ATOM 781 C C . VAL A 1 102 ? 13.113 13.334 -1.275 1.00 83.69 102 VAL A C 1
ATOM 783 O O . VAL A 1 102 ? 12.470 12.415 -1.774 1.00 83.69 102 VAL A O 1
ATOM 786 N N . THR A 1 103 ? 13.727 14.260 -2.014 1.00 87.62 103 THR A N 1
ATOM 787 C CA . THR A 1 103 ? 13.686 14.267 -3.480 1.00 87.62 103 THR A CA 1
ATOM 788 C C . THR A 1 103 ? 14.314 13.000 -4.062 1.00 87.62 103 THR A C 1
ATOM 790 O O . THR A 1 103 ? 13.701 12.353 -4.909 1.00 87.62 103 THR A O 1
ATOM 793 N N . ALA A 1 104 ? 15.491 12.595 -3.581 1.00 88.62 104 ALA A N 1
ATOM 794 C CA . ALA A 1 104 ? 16.164 11.379 -4.032 1.00 88.62 104 ALA A CA 1
ATOM 795 C C . ALA A 1 104 ? 15.368 10.108 -3.697 1.00 88.62 104 ALA A C 1
ATOM 797 O O . ALA A 1 104 ? 15.251 9.213 -4.535 1.00 88.62 104 ALA A O 1
ATOM 798 N N . LEU A 1 105 ? 14.766 10.043 -2.505 1.00 88.94 105 LEU A N 1
ATOM 799 C CA . LEU A 1 105 ? 13.888 8.942 -2.121 1.00 88.94 105 LEU A CA 1
ATOM 800 C C . LEU A 1 105 ? 12.671 8.858 -3.047 1.00 88.94 105 LEU A C 1
ATOM 802 O O . LEU A 1 105 ? 12.422 7.805 -3.631 1.00 88.94 105 LEU A O 1
ATOM 806 N N . LEU A 1 106 ? 11.926 9.954 -3.206 1.00 89.31 106 LEU A N 1
ATOM 8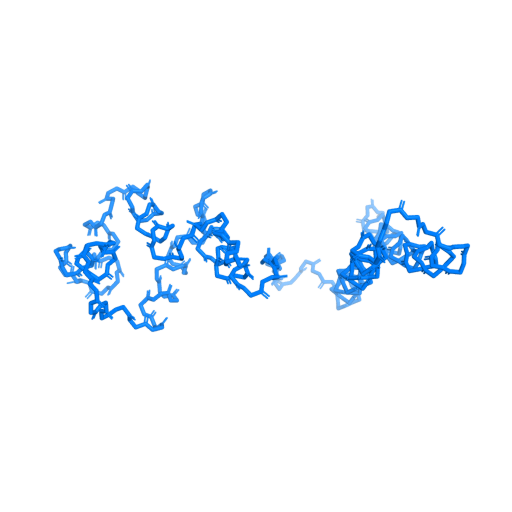07 C CA . LEU A 1 106 ? 10.722 9.980 -4.040 1.00 89.31 106 LEU A CA 1
ATOM 808 C C . LEU A 1 106 ? 11.041 9.667 -5.503 1.00 89.31 106 LEU A C 1
ATOM 810 O O . LEU A 1 106 ? 10.291 8.933 -6.145 1.00 89.31 106 LEU A O 1
ATOM 814 N N . ARG A 1 1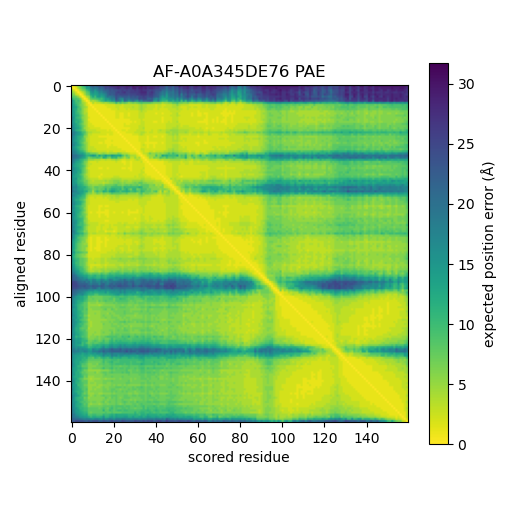07 ? 12.182 10.151 -6.007 1.00 91.25 107 ARG A N 1
ATOM 815 C CA . ARG A 1 107 ? 12.697 9.769 -7.322 1.00 91.25 107 ARG A CA 1
ATOM 816 C C . ARG A 1 107 ? 12.921 8.261 -7.397 1.00 91.25 107 ARG A C 1
ATOM 818 O O . ARG A 1 107 ? 12.390 7.633 -8.299 1.00 91.25 107 ARG A O 1
ATOM 825 N N . SER A 1 108 ? 13.627 7.661 -6.438 1.00 92.25 108 SER A N 1
ATOM 826 C CA . SER A 1 108 ? 13.871 6.211 -6.447 1.00 92.25 108 SER A CA 1
ATOM 827 C C . SER A 1 108 ? 12.579 5.382 -6.451 1.00 92.25 108 SER A C 1
ATOM 829 O O . SER A 1 108 ? 12.501 4.385 -7.164 1.00 92.25 108 SER A O 1
ATOM 831 N N . VAL A 1 109 ? 11.544 5.827 -5.729 1.00 92.19 109 VAL A N 1
ATOM 832 C CA . VAL A 1 109 ? 10.223 5.181 -5.721 1.00 92.19 109 VAL A CA 1
ATOM 833 C C . VAL A 1 109 ? 9.536 5.305 -7.083 1.00 92.19 109 VAL A C 1
ATOM 835 O O . VAL A 1 109 ? 9.008 4.312 -7.581 1.00 92.19 109 VAL A O 1
ATOM 838 N N . LYS A 1 110 ? 9.563 6.496 -7.700 1.00 93.31 110 LYS A N 1
ATOM 839 C CA . LYS A 1 110 ? 8.998 6.736 -9.037 1.00 93.31 110 LYS A CA 1
ATOM 840 C C . LYS A 1 110 ? 9.645 5.828 -10.084 1.00 93.31 110 LYS A C 1
ATOM 842 O O . LYS A 1 110 ? 8.930 5.066 -10.726 1.00 93.31 110 LYS A O 1
ATOM 847 N N . GLU A 1 111 ? 10.970 5.883 -10.212 1.00 95.88 111 GLU A N 1
ATOM 848 C CA . GLU A 1 111 ? 11.702 5.127 -11.241 1.00 95.88 111 GLU A CA 1
ATOM 849 C C . GLU A 1 111 ? 11.516 3.612 -11.044 1.00 95.88 111 GLU A C 1
ATOM 851 O O . GLU A 1 111 ? 11.332 2.863 -11.998 1.00 95.88 111 GLU A O 1
ATOM 856 N N . HIS A 1 112 ? 11.478 3.141 -9.790 1.00 94.31 112 HIS A N 1
ATOM 857 C CA . HIS A 1 112 ? 11.169 1.740 -9.505 1.00 94.31 112 HIS A CA 1
ATOM 858 C C . HIS A 1 112 ? 9.749 1.352 -9.945 1.00 94.31 112 HIS A C 1
ATOM 860 O O . HIS A 1 112 ? 9.556 0.286 -10.528 1.00 94.31 112 HIS A O 1
ATOM 866 N N . GLY A 1 113 ? 8.753 2.207 -9.693 1.00 92.94 113 GLY A N 1
ATOM 867 C CA . GLY A 1 113 ? 7.376 1.982 -10.134 1.00 92.94 113 GLY A CA 1
ATOM 868 C C . GLY A 1 113 ? 7.235 1.939 -11.659 1.00 92.94 113 GLY A C 1
ATOM 869 O O . GLY A 1 113 ? 6.548 1.061 -12.181 1.00 92.94 113 GLY A O 1
ATOM 870 N N . GLU A 1 114 ? 7.918 2.838 -12.370 1.00 93.94 114 GLU A N 1
ATOM 871 C CA . GLU A 1 114 ? 7.964 2.876 -13.840 1.00 93.94 114 GLU A CA 1
ATOM 872 C C . GLU A 1 114 ? 8.597 1.597 -14.410 1.00 93.94 114 GLU A C 1
ATOM 874 O O . GLU A 1 114 ? 7.981 0.927 -15.246 1.00 93.94 114 GLU A O 1
ATOM 879 N N . ALA A 1 115 ? 9.736 1.166 -13.858 1.00 95.38 115 ALA A N 1
ATOM 880 C CA . ALA A 1 115 ? 10.367 -0.098 -14.229 1.00 95.38 115 ALA A CA 1
ATOM 881 C C . ALA A 1 115 ? 9.437 -1.303 -14.018 1.00 95.38 115 ALA A C 1
ATOM 883 O O . ALA A 1 115 ? 9.305 -2.148 -14.904 1.00 95.38 115 ALA A O 1
ATOM 884 N N . MET A 1 116 ? 8.734 -1.377 -12.882 1.00 94.19 116 MET A N 1
ATOM 885 C CA . MET A 1 116 ? 7.787 -2.468 -12.620 1.00 94.19 116 MET A CA 1
ATOM 886 C C . MET A 1 116 ? 6.585 -2.448 -13.570 1.00 94.19 116 MET A C 1
ATOM 888 O O . MET A 1 116 ? 6.110 -3.514 -13.965 1.00 94.19 116 MET A O 1
ATOM 892 N N . ALA A 1 117 ? 6.106 -1.270 -13.977 1.00 92.12 117 ALA A N 1
ATOM 893 C CA . ALA A 1 117 ? 5.025 -1.154 -14.951 1.00 92.12 117 ALA A CA 1
ATOM 894 C C . ALA A 1 117 ? 5.443 -1.693 -16.331 1.00 92.12 117 ALA A C 1
ATOM 896 O O . ALA A 1 117 ? 4.682 -2.443 -16.949 1.00 92.12 117 ALA A O 1
ATOM 897 N N . VAL A 1 118 ? 6.661 -1.376 -16.785 1.00 93.25 118 VAL A N 1
ATOM 898 C CA . VAL A 1 118 ? 7.210 -1.892 -18.051 1.00 93.25 118 VAL A CA 1
ATOM 899 C C . VAL A 1 118 ? 7.490 -3.389 -17.965 1.00 93.25 118 VAL A C 1
ATOM 901 O O . VAL A 1 118 ? 7.052 -4.144 -18.829 1.00 93.25 118 VAL A O 1
ATOM 904 N N . CYS A 1 119 ? 8.127 -3.872 -16.897 1.00 92.19 119 CYS A N 1
ATOM 905 C CA . CYS A 1 119 ? 8.302 -5.312 -16.701 1.00 92.19 119 CYS A CA 1
ATOM 906 C C . CYS A 1 119 ? 6.953 -6.048 -16.679 1.00 92.19 119 CYS A C 1
ATOM 908 O O . CYS A 1 119 ? 6.810 -7.099 -17.303 1.00 92.19 119 CYS A O 1
ATOM 910 N N . GLY A 1 120 ? 5.947 -5.485 -16.006 1.00 90.38 120 GLY A N 1
ATOM 911 C CA . GLY A 1 120 ? 4.593 -6.027 -15.975 1.00 90.38 120 GLY A CA 1
ATOM 912 C C . GLY A 1 120 ? 3.958 -6.106 -17.364 1.00 90.38 120 GLY A C 1
ATOM 913 O O . GLY A 1 120 ? 3.413 -7.149 -17.724 1.00 90.38 120 GLY A O 1
ATOM 914 N N . SER A 1 121 ? 4.062 -5.049 -18.175 1.00 88.62 121 SER A N 1
ATOM 915 C CA . SER A 1 121 ? 3.513 -5.041 -19.538 1.00 88.62 121 SER A CA 1
ATOM 916 C C . SER A 1 121 ? 4.203 -6.071 -20.441 1.00 88.62 121 SER A C 1
ATOM 918 O O . SER A 1 121 ? 3.531 -6.806 -21.167 1.00 88.62 121 SER A O 1
ATOM 920 N N . VAL A 1 122 ? 5.528 -6.191 -20.328 1.00 89.44 122 VAL A N 1
ATOM 921 C CA . VAL A 1 122 ? 6.358 -7.152 -21.062 1.00 89.44 122 VAL A CA 1
ATOM 922 C C . VAL A 1 122 ? 5.989 -8.592 -20.694 1.00 89.44 122 VAL A C 1
ATOM 924 O O . VAL A 1 122 ? 5.751 -9.410 -21.584 1.00 89.44 122 VAL A O 1
ATOM 927 N N . LEU A 1 123 ? 5.851 -8.900 -19.401 1.00 88.56 123 LEU A N 1
ATOM 928 C CA . LEU A 1 123 ? 5.480 -10.237 -18.917 1.00 88.56 123 LEU A CA 1
ATOM 929 C C . LEU A 1 123 ? 4.051 -10.644 -19.306 1.00 88.56 123 LEU A C 1
ATOM 931 O O . LEU A 1 123 ? 3.788 -11.820 -19.558 1.00 88.56 123 LEU A O 1
ATOM 935 N N . MET A 1 124 ? 3.128 -9.684 -19.380 1.00 86.00 124 MET A N 1
ATOM 936 C CA . MET A 1 124 ? 1.735 -9.934 -19.767 1.00 86.00 124 MET A CA 1
ATOM 937 C C . MET A 1 124 ? 1.534 -10.001 -21.291 1.00 86.00 124 MET A C 1
ATOM 939 O O . MET A 1 124 ? 0.471 -10.423 -21.748 1.00 86.00 124 MET A O 1
ATOM 943 N N . GLY A 1 125 ? 2.542 -9.617 -22.082 1.00 79.06 125 GLY A N 1
ATOM 944 C CA . GLY A 1 125 ? 2.484 -9.537 -23.545 1.00 79.06 125 GLY A CA 1
ATOM 945 C C . GLY A 1 125 ? 2.542 -10.877 -24.294 1.00 79.06 125 GLY A C 1
ATOM 946 O O . GLY A 1 125 ? 2.303 -10.901 -25.501 1.00 79.06 125 GLY A O 1
ATOM 947 N N . GLY A 1 126 ? 2.833 -11.994 -23.618 1.00 76.31 126 GLY A N 1
ATOM 948 C CA . GLY A 1 126 ? 2.831 -13.338 -24.209 1.00 76.31 126 GLY A CA 1
ATOM 949 C C . GLY A 1 126 ? 4.001 -14.221 -23.763 1.00 76.31 126 GLY A C 1
ATOM 950 O O . GLY A 1 126 ? 4.867 -13.810 -23.004 1.00 76.31 126 GLY A O 1
ATOM 951 N N . ALA A 1 127 ? 4.039 -15.468 -24.248 1.00 74.81 127 ALA A N 1
ATOM 952 C CA . ALA A 1 127 ? 5.004 -16.479 -23.791 1.00 74.81 127 ALA A CA 1
ATOM 953 C C . ALA A 1 127 ? 6.454 -16.266 -24.275 1.00 74.81 127 ALA A C 1
ATOM 955 O O . ALA A 1 127 ? 7.361 -16.950 -23.803 1.00 74.81 127 ALA A O 1
ATOM 956 N N . ARG A 1 128 ? 6.683 -15.378 -25.250 1.00 85.81 128 ARG A N 1
ATOM 957 C CA . ARG A 1 128 ? 8.018 -15.056 -25.771 1.00 85.81 128 ARG A CA 1
ATOM 958 C C . ARG A 1 128 ? 8.194 -13.551 -25.843 1.00 85.81 128 ARG A C 1
ATOM 960 O O . ARG A 1 128 ? 7.350 -12.865 -26.411 1.00 85.81 128 ARG A O 1
ATOM 967 N N . LEU A 1 129 ? 9.318 -13.086 -25.316 1.00 88.56 129 LEU A N 1
ATOM 968 C CA . LEU A 1 129 ? 9.733 -11.694 -25.388 1.00 88.56 129 LEU A CA 1
ATOM 969 C C . LEU A 1 129 ? 10.496 -11.455 -26.690 1.00 88.56 129 LEU A C 1
ATOM 971 O O . LEU A 1 129 ? 11.319 -12.279 -27.094 1.00 88.56 129 LEU A O 1
ATOM 975 N N . SER A 1 130 ? 10.216 -10.335 -27.346 1.00 90.88 130 SER A N 1
ATOM 976 C CA . SER A 1 130 ? 11.096 -9.813 -28.389 1.00 90.88 130 SER A CA 1
ATOM 977 C C . SER A 1 130 ? 12.323 -9.148 -27.769 1.00 90.88 130 SER A C 1
ATOM 979 O O . SER A 1 130 ? 12.282 -8.670 -26.636 1.00 90.88 130 SER A O 1
ATOM 981 N N . GLU A 1 131 ? 13.401 -9.066 -28.545 1.00 93.38 131 GLU A N 1
ATOM 982 C CA . GLU A 1 131 ? 14.621 -8.358 -28.149 1.00 93.38 131 GLU A CA 1
ATOM 983 C C . GLU A 1 131 ? 14.339 -6.890 -27.785 1.00 93.38 131 GLU A C 1
ATOM 985 O O . GLU A 1 131 ? 14.829 -6.394 -26.779 1.00 93.38 131 GLU A O 1
ATOM 990 N N . ALA A 1 132 ? 13.476 -6.212 -28.548 1.00 92.19 132 ALA A N 1
ATOM 991 C CA . ALA A 1 132 ? 13.095 -4.827 -28.272 1.00 92.19 132 ALA A CA 1
ATOM 992 C C . ALA A 1 132 ? 12.378 -4.673 -26.917 1.00 92.19 132 ALA A C 1
ATOM 994 O O . ALA A 1 132 ? 12.681 -3.752 -26.167 1.00 92.19 132 ALA A O 1
ATOM 995 N N . GLN A 1 133 ? 11.471 -5.599 -26.578 1.00 92.19 133 GLN A N 1
ATOM 996 C CA . GLN A 1 133 ? 10.785 -5.604 -25.279 1.00 92.19 133 GLN A CA 1
ATOM 997 C C . GLN A 1 133 ? 11.750 -5.868 -24.119 1.00 92.19 133 GLN A C 1
ATOM 999 O O . GLN A 1 133 ? 11.603 -5.278 -23.052 1.00 92.19 133 GLN A O 1
ATOM 1004 N N . TYR A 1 134 ? 12.737 -6.747 -24.322 1.00 93.38 134 TYR A N 1
ATOM 1005 C CA . TYR A 1 134 ? 13.788 -6.972 -23.333 1.00 93.38 134 TYR A CA 1
ATOM 1006 C C . TYR A 1 134 ? 14.622 -5.703 -23.119 1.00 93.38 134 TYR A C 1
ATOM 1008 O O . TYR A 1 134 ? 14.783 -5.275 -21.982 1.00 93.38 134 TYR A O 1
ATOM 1016 N N . GLN A 1 135 ? 15.087 -5.065 -24.196 1.00 95.31 135 GLN A N 1
ATOM 1017 C CA . GLN A 1 135 ? 15.914 -3.854 -24.125 1.00 95.31 135 GLN A CA 1
ATOM 1018 C C . GLN A 1 135 ? 15.182 -2.672 -23.480 1.00 95.31 135 GLN A C 1
ATOM 1020 O O . GLN A 1 135 ? 15.781 -1.907 -22.726 1.00 95.31 135 GLN A O 1
ATOM 1025 N N . GLU A 1 136 ? 13.883 -2.524 -23.743 1.00 93.44 136 GLU A N 1
ATOM 1026 C CA . GLU A 1 136 ? 13.053 -1.512 -23.088 1.00 93.44 136 GLU A CA 1
ATOM 1027 C C . GLU A 1 136 ? 12.960 -1.754 -21.575 1.00 93.44 136 GLU A C 1
ATOM 1029 O O . GLU A 1 136 ? 13.237 -0.845 -20.792 1.00 93.44 136 GLU A O 1
ATOM 1034 N N . ALA A 1 137 ? 12.643 -2.984 -21.158 1.00 94.50 137 ALA A N 1
ATOM 1035 C CA . ALA A 1 137 ? 12.584 -3.347 -19.744 1.00 94.50 137 ALA A CA 1
ATOM 1036 C C . ALA A 1 137 ? 13.951 -3.231 -19.052 1.00 94.50 137 ALA A C 1
ATOM 1038 O O . ALA A 1 137 ? 14.025 -2.798 -17.903 1.00 94.50 137 ALA A O 1
ATOM 1039 N N . GLU A 1 138 ? 15.034 -3.592 -19.743 1.00 96.62 138 GLU A N 1
ATOM 1040 C CA . GLU A 1 138 ? 16.400 -3.470 -19.236 1.00 96.62 138 GLU A CA 1
ATOM 1041 C C . GLU A 1 138 ? 16.771 -2.003 -18.999 1.00 96.62 138 GLU A C 1
ATOM 1043 O O . GLU A 1 138 ? 17.291 -1.674 -17.932 1.00 96.62 138 GLU A O 1
ATOM 1048 N N . ARG A 1 139 ? 16.446 -1.105 -19.939 1.00 96.69 139 ARG A N 1
ATOM 104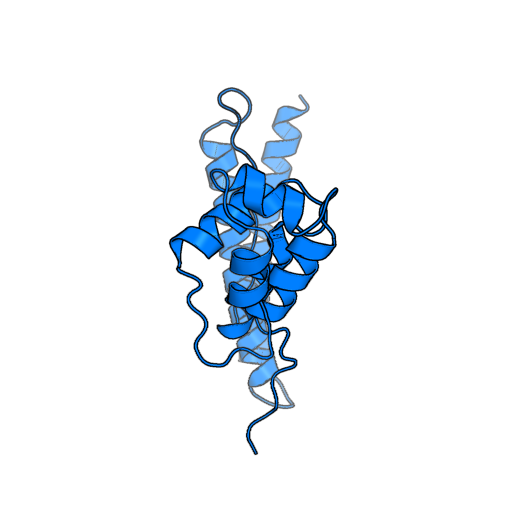9 C CA . ARG A 1 139 ? 16.689 0.336 -19.786 1.00 96.69 139 ARG A CA 1
ATOM 1050 C C . ARG A 1 139 ? 15.993 0.897 -18.545 1.00 96.69 139 ARG A C 1
ATOM 1052 O O . ARG A 1 139 ? 16.648 1.528 -17.722 1.00 96.69 139 ARG A O 1
ATOM 1059 N N . GLU A 1 140 ? 14.700 0.636 -18.389 1.00 97.25 140 GLU A N 1
ATOM 1060 C CA . GLU A 1 140 ? 13.916 1.127 -17.246 1.00 97.25 140 GLU A CA 1
ATOM 1061 C C . GLU A 1 140 ? 14.429 0.551 -15.914 1.00 97.25 140 GLU A C 1
ATOM 1063 O O . GLU A 1 140 ? 14.589 1.267 -14.925 1.00 97.25 140 GLU A O 1
ATOM 1068 N N . CYS A 1 141 ? 14.800 -0.736 -15.891 1.00 96.69 141 CYS A N 1
ATOM 1069 C CA . CYS A 1 141 ? 15.448 -1.342 -14.726 1.00 96.69 141 CYS A CA 1
ATOM 1070 C C . CYS A 1 141 ? 16.771 -0.647 -14.365 1.00 96.69 141 CYS A C 1
ATOM 1072 O O . CYS A 1 141 ? 17.065 -0.451 -13.183 1.00 96.69 141 CYS A O 1
ATOM 1074 N N . LEU A 1 142 ? 17.583 -0.278 -15.360 1.00 97.50 142 LEU A N 1
ATOM 1075 C CA . LEU A 1 142 ? 18.847 0.425 -15.139 1.00 97.50 142 LEU A CA 1
ATOM 1076 C C . LEU A 1 142 ? 18.634 1.852 -14.614 1.00 97.50 142 LEU A C 1
ATOM 1078 O O . LEU A 1 142 ? 19.389 2.287 -13.742 1.00 97.50 142 LEU A O 1
ATOM 1082 N N . GLU A 1 143 ? 17.602 2.558 -15.078 1.00 96.50 143 GLU A N 1
ATOM 1083 C CA . GLU A 1 143 ? 17.222 3.883 -14.565 1.00 96.50 143 GLU A CA 1
ATOM 1084 C C . GLU A 1 143 ? 16.791 3.805 -13.089 1.00 96.50 143 GLU A C 1
ATOM 1086 O O . GLU A 1 143 ? 17.304 4.555 -12.248 1.00 96.50 143 GLU A O 1
ATOM 1091 N N . ALA A 1 144 ? 15.976 2.807 -12.730 1.00 96.81 144 ALA A N 1
ATOM 1092 C CA . ALA A 1 144 ? 15.613 2.534 -11.340 1.00 96.81 144 ALA A CA 1
ATOM 1093 C C . ALA A 1 144 ? 16.836 2.201 -10.461 1.00 96.81 144 ALA A C 1
ATOM 1095 O O . ALA A 1 144 ? 16.973 2.721 -9.348 1.00 96.81 144 ALA A O 1
ATOM 1096 N N . LEU A 1 145 ? 17.764 1.372 -10.958 1.00 96.50 145 LEU A N 1
ATOM 1097 C CA . LEU A 1 145 ? 19.015 1.052 -10.258 1.00 96.50 145 LEU A CA 1
ATOM 1098 C C . LEU A 1 145 ? 19.898 2.290 -10.060 1.00 96.50 145 LEU A C 1
ATOM 1100 O O . LEU A 1 145 ? 20.504 2.443 -8.995 1.00 96.50 145 LEU A O 1
ATOM 1104 N N . ALA A 1 146 ? 19.964 3.186 -11.046 1.00 96.69 146 ALA A N 1
ATOM 1105 C CA . ALA A 1 146 ? 20.710 4.435 -10.942 1.00 96.69 146 ALA A CA 1
ATOM 1106 C C . ALA A 1 146 ? 20.115 5.367 -9.874 1.00 96.69 146 ALA A C 1
ATOM 1108 O O . ALA A 1 146 ? 20.861 5.908 -9.054 1.00 96.69 146 ALA A O 1
ATOM 1109 N N . ALA A 1 147 ? 18.786 5.499 -9.816 1.00 94.94 147 ALA A N 1
ATOM 1110 C CA . ALA A 1 147 ? 18.110 6.296 -8.792 1.00 94.94 147 ALA A CA 1
ATOM 1111 C C . ALA A 1 147 ? 18.305 5.720 -7.377 1.00 94.94 147 ALA A C 1
ATOM 1113 O O . ALA A 1 147 ? 18.618 6.458 -6.440 1.00 94.94 147 ALA A O 1
ATOM 1114 N N . LEU A 1 148 ? 18.210 4.393 -7.217 1.00 94.69 148 LEU A N 1
ATOM 1115 C CA . LEU A 1 148 ? 18.536 3.718 -5.955 1.00 94.69 148 LEU A CA 1
ATOM 1116 C C . LEU A 1 148 ? 20.002 3.929 -5.561 1.00 94.69 148 LEU A C 1
ATOM 1118 O O . LEU A 1 148 ? 20.314 4.142 -4.388 1.00 94.69 148 LEU A O 1
ATOM 1122 N N . ARG A 1 149 ? 20.922 3.903 -6.531 1.00 94.44 149 ARG A N 1
ATOM 1123 C CA . ARG A 1 149 ? 22.341 4.160 -6.276 1.00 94.44 149 ARG A CA 1
ATOM 1124 C C . ARG A 1 149 ? 22.586 5.593 -5.810 1.00 94.44 149 ARG A C 1
ATOM 1126 O O . ARG A 1 149 ? 23.373 5.769 -4.881 1.00 94.44 149 ARG A O 1
ATOM 1133 N N . GLU A 1 150 ? 21.927 6.583 -6.411 1.00 93.31 150 GLU A N 1
ATOM 1134 C CA . GLU A 1 150 ? 21.992 7.983 -5.969 1.00 93.31 150 GLU A CA 1
ATOM 1135 C C . GLU A 1 150 ? 21.554 8.109 -4.502 1.00 93.31 150 GLU A C 1
ATOM 1137 O O . GLU A 1 150 ? 22.285 8.671 -3.685 1.00 93.31 150 GLU A O 1
ATOM 1142 N N . LEU A 1 151 ? 20.415 7.504 -4.143 1.00 91.38 151 LEU A N 1
ATOM 1143 C CA . LEU A 1 151 ? 19.926 7.482 -2.764 1.00 91.38 151 LEU A CA 1
ATOM 1144 C C . LEU A 1 151 ? 20.955 6.862 -1.802 1.00 91.38 151 LEU A C 1
ATOM 1146 O O . LEU A 1 151 ? 21.234 7.422 -0.744 1.00 91.38 151 LEU A O 1
ATOM 1150 N N . MET A 1 152 ? 21.576 5.740 -2.179 1.00 91.50 152 MET A N 1
ATOM 1151 C CA . MET A 1 152 ? 22.603 5.082 -1.360 1.00 91.50 152 MET A CA 1
ATOM 1152 C C . MET A 1 152 ? 23.865 5.932 -1.165 1.00 91.50 152 MET A C 1
ATOM 1154 O O . MET A 1 152 ? 24.480 5.872 -0.099 1.00 91.50 152 MET A O 1
ATOM 1158 N N . VAL A 1 153 ? 24.275 6.710 -2.172 1.00 92.06 153 VAL A N 1
ATOM 1159 C CA . VAL A 1 153 ? 25.410 7.639 -2.047 1.00 92.06 153 VAL A CA 1
ATOM 1160 C C . VAL A 1 153 ? 25.084 8.737 -1.036 1.00 92.06 153 VAL A C 1
ATOM 1162 O O . VAL A 1 153 ? 25.879 8.957 -0.126 1.00 92.06 153 VAL A O 1
ATOM 1165 N N . ARG A 1 154 ? 23.888 9.330 -1.110 1.00 87.75 154 ARG A N 1
ATOM 1166 C CA . ARG A 1 154 ? 23.434 10.350 -0.147 1.00 87.75 154 ARG A CA 1
ATOM 1167 C C . ARG A 1 154 ? 23.356 9.815 1.282 1.00 87.75 154 ARG A C 1
ATOM 1169 O O . ARG A 1 154 ? 23.805 10.463 2.224 1.00 87.75 154 ARG A O 1
ATOM 1176 N N . LEU A 1 155 ? 22.850 8.591 1.457 1.00 87.44 155 LEU A N 1
ATOM 1177 C CA . LEU A 1 155 ? 22.851 7.927 2.765 1.00 87.44 155 LEU A CA 1
ATOM 1178 C C . LEU A 1 155 ? 24.272 7.740 3.310 1.00 87.44 155 LEU 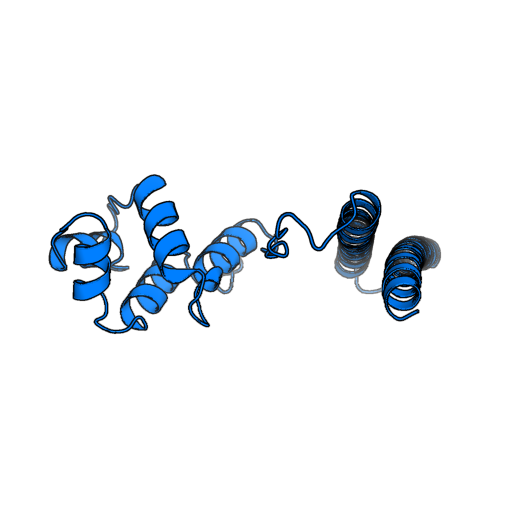A C 1
ATOM 1180 O O . LEU A 1 155 ? 24.494 7.923 4.503 1.00 87.44 155 LEU A O 1
ATOM 1184 N N . ARG A 1 156 ? 25.241 7.411 2.448 1.00 88.75 156 ARG A N 1
ATOM 1185 C CA . ARG A 1 156 ? 26.647 7.264 2.843 1.00 88.75 156 ARG A CA 1
ATOM 1186 C C . ARG A 1 156 ? 27.290 8.594 3.235 1.00 88.75 156 ARG A C 1
ATOM 1188 O O . ARG A 1 156 ? 28.075 8.610 4.176 1.00 88.75 156 ARG A O 1
ATOM 1195 N N . GLU A 1 157 ? 26.977 9.683 2.540 1.00 87.88 157 GLU A N 1
ATOM 1196 C CA . GLU A 1 157 ? 27.483 11.027 2.868 1.00 87.88 157 GLU A CA 1
ATOM 1197 C C . GLU A 1 157 ? 27.044 11.483 4.263 1.00 87.88 157 GLU A C 1
ATOM 1199 O O . GLU A 1 157 ? 27.778 12.196 4.935 1.00 87.88 157 GLU A O 1
ATOM 1204 N N . ARG A 1 158 ? 25.893 11.000 4.741 1.00 81.38 158 ARG A N 1
ATOM 1205 C CA . ARG A 1 158 ? 25.398 11.238 6.106 1.00 81.38 158 ARG A CA 1
ATOM 1206 C C . ARG A 1 158 ? 26.112 10.418 7.186 1.00 81.38 158 ARG A C 1
ATOM 1208 O O . ARG A 1 158 ? 25.885 10.663 8.367 1.00 81.38 158 ARG A O 1
ATOM 1215 N N . CYS A 1 159 ? 26.916 9.421 6.812 1.00 79.12 159 CYS A N 1
ATOM 1216 C CA . CYS A 1 159 ? 27.733 8.657 7.758 1.00 79.12 159 CYS A CA 1
ATOM 1217 C C . CYS A 1 159 ? 29.093 9.314 8.051 1.00 79.12 159 CYS A C 1
ATOM 1219 O O . CYS A 1 159 ? 29.807 8.807 8.917 1.00 79.12 159 CYS A O 1
ATOM 1221 N N . ALA A 1 160 ? 29.471 10.359 7.305 1.00 57.62 160 ALA A N 1
ATOM 1222 C CA . ALA A 1 160 ? 30.713 11.113 7.484 1.00 57.62 160 ALA A CA 1
ATOM 1223 C C . ALA A 1 160 ? 30.517 12.285 8.455 1.00 57.62 160 ALA A C 1
ATOM 1225 O O . ALA A 1 160 ? 31.476 12.564 9.208 1.00 57.62 160 ALA A O 1
#

Solvent-accessible surface area (backbone atoms only — not comparable to full-atom values): 9130 Å² total; per-residue (Å²): 131,83,76,76,65,90,72,61,47,41,50,56,43,43,40,51,45,39,58,69,38,88,67,19,49,53,42,53,20,42,72,71,75,64,43,55,34,68,58,52,50,52,35,38,34,92,89,40,96,78,53,76,61,45,71,65,55,54,50,54,52,39,64,73,33,47,90,44,102,59,25,56,50,35,54,35,30,49,27,45,77,73,77,48,76,66,75,87,75,80,84,80,55,93,86,80,70,55,74,66,55,55,50,35,48,53,47,23,53,48,36,42,50,52,21,50,52,46,43,49,52,52,65,71,68,48,99,69,80,52,70,68,56,48,52,53,36,50,52,36,45,50,52,17,50,50,34,47,47,53,37,52,50,57,59,52,62,73,74,111

pLDDT: mean 86.5, std 12.83, range [32.56, 97.5]

Nearest PDB structures (foldseek):
  1sq3-assembly1_E-2  TM=3.339E-01  e=1.208E+00  Archaeoglobus fulgidus DSM 4304
  6txj-assembly1_C-2  TM=1.998E-01  e=8.450E+00  Thermotoga maritima MSB8
  6txj-assembly1_C-3  TM=1.998E-01  e=8.450E+00  Thermotoga maritima MSB8

Radius of gyration: 21.01 Å; Cα contacts (8 Å, |Δi|>4): 123; chains: 1; bounding box: 57×35×51 Å

Sequence (160 aa):
MTARRFAMEVLDVTADMVSSFRGGFAAVAAMLGGRSEKVLRNKLSKYNDTHHLTLQDFIDINRLLVDEPFGDRALQALCFEFGGVFMPLPTLSAGVMQADDVTALLRSVKEHGEAMAVCGSVLMGGARLSEAQYQEAERECLEALAALRELMVRLRERCA

Mean predicted aligned error: 7.24 Å